Protein AF-A0A2B4SXP5-F1 (afdb_monomer)

Secondary structure (DSSP, 8-state):
-------------PPPSEEEE-B-TTT-PEEEE-SPPPPSSTTTT--SSGGGS--PPBEEEESS-GGGTTEEEEEE-STT-EEEEETTT--EEEE-SPPPPSSTTTT--GGGPPPEEEESS--

Solvent-accessible surface area (backbone atoms only — not comparable to full-atom values): 7605 Å² total; per-residue (Å²): 134,84,83,79,79,80,69,80,78,79,75,75,87,59,85,72,72,47,79,38,77,51,63,40,91,88,75,64,21,28,50,24,60,62,61,76,54,65,65,84,58,74,54,68,62,53,59,57,49,57,90,65,80,31,66,39,32,49,58,43,75,29,85,64,66,62,88,55,30,25,33,31,31,41,42,77,70,56,96,86,38,66,48,45,30,32,68,65,34,59,22,28,73,34,69,76,49,76,81,87,73,84,60,93,77,66,76,69,47,78,92,62,53,62,55,54,26,39,19,50,47,93,129

Mean predicted aligned error: 7.25 Å

pLDDT: mean 87.42, std 14.67, range [43.09, 98.69]

Nearest PDB structures (foldseek):
  3pg0-assembly1_A  TM=7.795E-01  e=5.889E-02  synthetic construct
  3o4a-assembly3_C  TM=6.447E-01  e=9.499E-02  synthetic construct
  4qkr-assembly1_A  TM=6.666E-01  e=2.193E-01  synthetic construct
  5w21-assembly1_B  TM=5.864E-01  e=9.499E-02  Homo sapiens
  4d8h-assembly1_A  TM=6.558E-01  e=4.493E-01  synthetic construct

Structure (mmCIF, N/CA/C/O backbone):
data_AF-A0A2B4SXP5-F1
#
_entry.id   AF-A0A2B4SXP5-F1
#
loop_
_atom_site.group_PDB
_atom_site.id
_atom_site.type_symbol
_at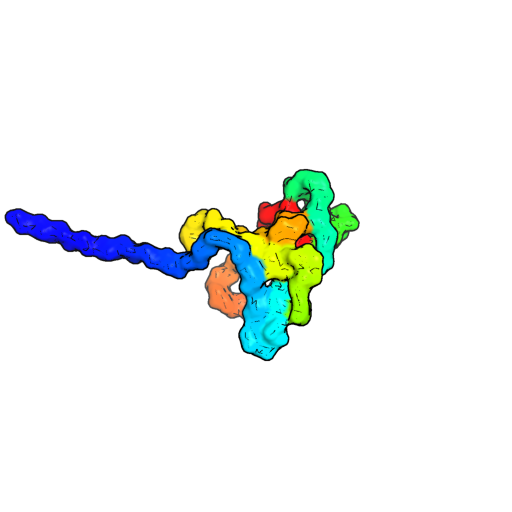om_site.label_atom_id
_atom_site.label_alt_id
_atom_site.label_comp_id
_atom_site.label_asym_id
_atom_site.label_entity_id
_atom_site.label_seq_id
_atom_site.pdbx_PDB_ins_code
_atom_site.Cartn_x
_atom_site.Cartn_y
_atom_site.Cartn_z
_atom_site.occupancy
_atom_site.B_iso_or_equiv
_atom_site.auth_seq_id
_atom_site.auth_comp_id
_atom_site.auth_asym_id
_atom_site.auth_atom_id
_atom_site.pdbx_PDB_model_num
ATOM 1 N N . MET A 1 1 ? -52.758 -0.127 -17.598 1.00 43.84 1 MET A N 1
ATOM 2 C CA . MET A 1 1 ? -51.697 0.036 -16.579 1.00 43.84 1 MET A CA 1
ATOM 3 C C . MET A 1 1 ? -50.449 -0.693 -17.057 1.00 43.84 1 MET A C 1
ATOM 5 O O . MET A 1 1 ? -50.465 -1.914 -17.137 1.00 43.84 1 MET A O 1
ATOM 9 N N . LYS A 1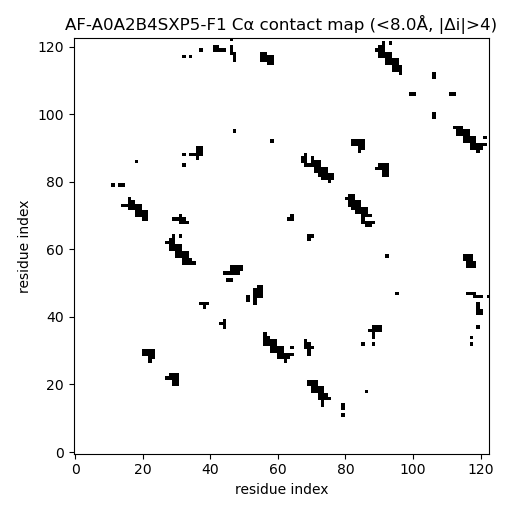 2 ? -49.412 0.039 -17.485 1.00 43.56 2 LYS A N 1
ATOM 10 C CA . LYS A 1 2 ? -48.132 -0.559 -17.893 1.00 43.56 2 LYS A CA 1
ATOM 11 C C . LYS A 1 2 ? -47.330 -0.854 -16.626 1.00 43.56 2 LYS A C 1
ATOM 13 O O . LYS A 1 2 ? -47.062 0.062 -15.858 1.00 43.56 2 LYS A O 1
ATOM 18 N N . HIS A 1 3 ? -47.010 -2.124 -16.400 1.00 43.09 3 HIS A N 1
ATOM 19 C CA . HIS A 1 3 ? -46.133 -2.539 -15.312 1.00 43.09 3 HIS A CA 1
ATOM 20 C C . HIS A 1 3 ? -44.730 -2.005 -15.607 1.00 43.09 3 HIS A C 1
ATOM 22 O O . HIS A 1 3 ? -44.140 -2.330 -16.638 1.00 43.09 3 HIS A O 1
ATOM 28 N N . ALA A 1 4 ? -44.220 -1.143 -14.729 1.00 47.53 4 ALA A N 1
ATOM 29 C CA . ALA A 1 4 ? -42.826 -0.746 -14.760 1.00 47.53 4 ALA A CA 1
ATOM 30 C C . ALA A 1 4 ? -41.988 -1.964 -14.355 1.00 47.53 4 ALA A C 1
ATOM 32 O O . ALA A 1 4 ? -42.076 -2.446 -13.228 1.00 47.53 4 ALA A O 1
ATOM 33 N N . SER A 1 5 ? -41.197 -2.479 -15.295 1.00 53.69 5 SER A N 1
ATOM 34 C CA . SER A 1 5 ? -40.131 -3.427 -14.994 1.00 53.69 5 SER A CA 1
ATOM 35 C C . SER A 1 5 ? -39.106 -2.698 -14.132 1.00 53.69 5 SER A C 1
ATOM 37 O O . SER A 1 5 ? -38.312 -1.911 -14.649 1.00 53.69 5 SER A O 1
ATOM 39 N N . ILE A 1 6 ? -39.127 -2.945 -12.824 1.00 54.59 6 ILE A N 1
ATOM 40 C CA . ILE A 1 6 ? -38.035 -2.567 -11.930 1.00 54.59 6 ILE A CA 1
ATOM 41 C C . ILE A 1 6 ? -36.833 -3.386 -12.395 1.00 54.59 6 ILE A C 1
ATOM 43 O O . ILE A 1 6 ? -36.768 -4.596 -12.186 1.00 54.59 6 ILE A O 1
ATOM 47 N N . ARG A 1 7 ? -35.916 -2.748 -13.126 1.00 49.31 7 ARG A N 1
ATOM 48 C CA . ARG A 1 7 ? -34.615 -3.350 -13.413 1.00 49.31 7 ARG A CA 1
ATOM 49 C C . ARG A 1 7 ? -33.914 -3.507 -12.061 1.00 49.31 7 ARG A C 1
ATOM 51 O O . ARG A 1 7 ? -33.880 -2.520 -11.324 1.00 49.31 7 ARG A O 1
ATOM 58 N N . PRO A 1 8 ? -33.392 -4.692 -11.706 1.00 46.19 8 PRO A N 1
ATOM 59 C CA . PRO A 1 8 ? -32.581 -4.810 -10.509 1.00 46.19 8 PRO A CA 1
ATOM 60 C C . PRO A 1 8 ? -31.418 -3.831 -10.657 1.00 46.19 8 PRO A C 1
ATOM 62 O O . PRO A 1 8 ? -30.683 -3.863 -11.647 1.00 46.19 8 PRO A O 1
ATOM 65 N N . VAL A 1 9 ? -31.310 -2.902 -9.710 1.00 52.34 9 VAL A N 1
ATOM 66 C CA . VAL A 1 9 ? -30.109 -2.090 -9.564 1.00 52.34 9 VAL A CA 1
ATOM 67 C C . VAL A 1 9 ? -29.020 -3.103 -9.255 1.00 52.34 9 VAL A C 1
ATOM 69 O O . VAL A 1 9 ? -29.102 -3.807 -8.250 1.00 52.34 9 VAL A O 1
ATOM 72 N N . ASN A 1 10 ? -28.076 -3.267 -10.174 1.00 48.34 10 ASN A N 1
ATOM 73 C CA . ASN A 1 10 ? -26.931 -4.131 -9.967 1.00 48.34 10 ASN A CA 1
ATOM 74 C C . ASN A 1 10 ? -26.145 -3.522 -8.796 1.00 48.34 10 ASN A C 1
ATOM 76 O O . ASN A 1 10 ? -25.403 -2.561 -8.990 1.00 48.34 10 ASN A O 1
ATOM 80 N N . MET A 1 11 ? -26.395 -3.986 -7.568 1.00 52.22 11 MET A N 1
ATOM 81 C CA . MET A 1 11 ? -25.541 -3.680 -6.427 1.00 52.22 11 MET A CA 1
ATOM 82 C C . MET A 1 11 ? -24.222 -4.387 -6.708 1.00 52.22 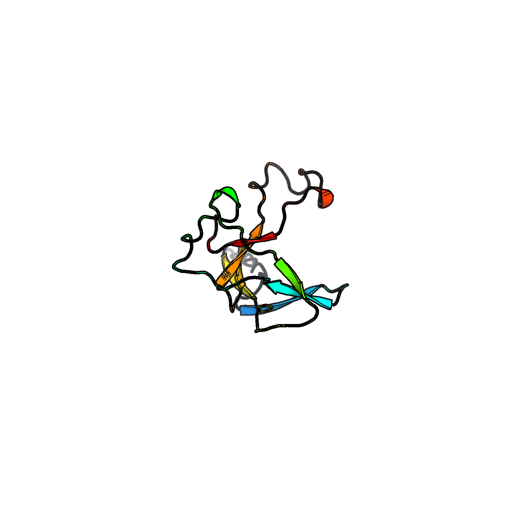11 MET A C 1
ATOM 84 O O . MET A 1 11 ? -24.070 -5.570 -6.419 1.00 52.22 11 MET A O 1
ATOM 88 N N . ALA A 1 12 ? -23.308 -3.676 -7.359 1.00 54.91 12 ALA A N 1
ATOM 89 C CA . ALA A 1 12 ? -21.924 -4.085 -7.486 1.00 54.91 12 ALA A CA 1
ATOM 90 C C . ALA A 1 12 ? -21.405 -4.497 -6.099 1.00 54.91 12 ALA A C 1
ATOM 92 O O . ALA A 1 12 ? -21.386 -3.694 -5.163 1.00 54.91 12 ALA A O 1
ATOM 93 N N . CYS A 1 13 ? -21.060 -5.775 -5.949 1.00 67.94 13 CYS A N 1
ATOM 94 C CA . CYS A 1 13 ? -20.525 -6.348 -4.721 1.00 67.94 13 CYS A CA 1
ATOM 95 C C . CYS A 1 13 ? -19.050 -5.941 -4.608 1.00 67.94 13 CYS A C 1
ATOM 97 O O . CYS A 1 13 ? -18.154 -6.680 -5.003 1.00 67.94 13 CYS A O 1
ATOM 99 N N . GLY A 1 14 ? -18.812 -4.714 -4.151 1.00 82.25 14 GLY A N 1
ATOM 100 C CA . GLY A 1 14 ? -17.477 -4.224 -3.825 1.00 82.25 14 GLY A CA 1
ATOM 101 C C . GLY A 1 14 ? -16.962 -4.772 -2.489 1.00 82.25 14 GLY A C 1
ATOM 102 O O . GLY A 1 14 ? -17.707 -5.368 -1.710 1.00 82.25 14 GLY A O 1
ATOM 103 N N . ILE A 1 15 ? -15.687 -4.524 -2.192 1.00 89.50 15 ILE A N 1
ATOM 104 C CA . ILE A 1 15 ? -15.127 -4.743 -0.853 1.00 89.50 15 ILE A CA 1
ATOM 105 C C . ILE A 1 15 ? -15.762 -3.718 0.096 1.00 89.50 15 ILE A C 1
ATOM 107 O O . ILE A 1 15 ? -15.815 -2.526 -0.221 1.00 89.50 15 ILE A O 1
ATOM 111 N N . ALA A 1 16 ? -16.270 -4.187 1.237 1.00 91.19 16 ALA A N 1
ATOM 112 C CA . ALA A 1 16 ? -16.786 -3.308 2.278 1.00 91.19 16 ALA A CA 1
ATOM 113 C C . ALA A 1 16 ? -15.659 -2.437 2.852 1.00 9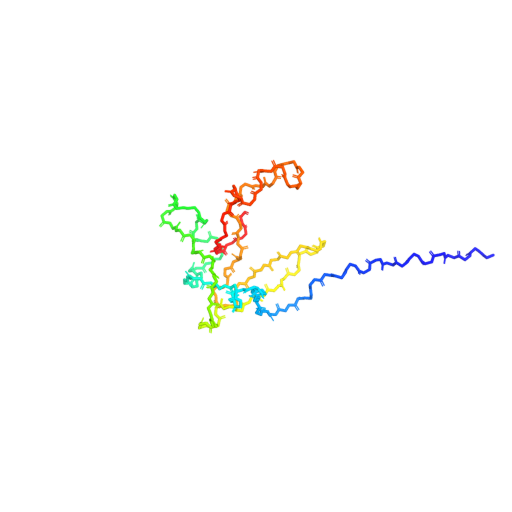1.19 16 ALA A C 1
ATOM 115 O O . ALA A 1 16 ? -14.505 -2.854 2.930 1.00 91.19 16 ALA A O 1
ATOM 116 N N . GLU A 1 17 ? -15.989 -1.218 3.268 1.00 93.69 17 GLU A N 1
ATOM 117 C CA . GLU A 1 17 ? -15.021 -0.402 3.994 1.00 93.69 17 GLU A CA 1
ATOM 118 C C . GLU A 1 17 ? -14.717 -1.031 5.354 1.00 93.69 17 GLU A C 1
ATOM 120 O O . GLU A 1 17 ? -15.607 -1.537 6.041 1.00 93.69 17 GLU A O 1
ATOM 125 N N . GLY A 1 18 ? -13.449 -1.000 5.749 1.00 96.00 18 GLY A N 1
ATOM 126 C CA . GLY A 1 18 ? -13.009 -1.631 6.985 1.00 96.00 18 GLY A CA 1
ATOM 127 C C . GLY A 1 18 ? -11.502 -1.810 7.056 1.00 96.00 18 GLY A C 1
ATOM 128 O O . GLY A 1 18 ? -10.769 -1.412 6.150 1.00 96.00 18 GLY A O 1
ATOM 129 N N . THR A 1 19 ? -11.056 -2.420 8.151 1.00 98.31 19 THR A N 1
ATOM 130 C CA . THR A 1 19 ? -9.655 -2.785 8.377 1.00 98.31 19 THR A CA 1
ATOM 131 C C . THR A 1 19 ? -9.469 -4.277 8.141 1.00 98.31 19 THR A C 1
ATOM 133 O O . THR A 1 19 ? -10.200 -5.088 8.706 1.00 98.31 19 THR A O 1
ATOM 136 N N . TYR A 1 20 ? -8.461 -4.631 7.351 1.00 98.25 20 TYR A N 1
ATOM 137 C CA . TYR A 1 20 ? -8.204 -5.990 6.896 1.00 98.25 20 TYR A CA 1
ATOM 138 C C . TYR A 1 20 ? -6.749 -6.392 7.133 1.00 98.25 20 TYR A C 1
ATOM 140 O O . TYR A 1 20 ? -5.834 -5.578 7.000 1.00 98.25 20 TYR A O 1
ATOM 148 N N . LEU A 1 21 ? -6.548 -7.676 7.433 1.00 98.12 21 LEU A N 1
ATOM 149 C CA . LEU A 1 21 ? -5.307 -8.380 7.120 1.00 98.12 21 LEU A CA 1
ATOM 150 C C . LEU A 1 21 ? -5.466 -8.977 5.723 1.00 98.12 21 LEU A C 1
ATOM 152 O O . LEU A 1 21 ? -6.483 -9.608 5.434 1.00 98.12 21 LEU A O 1
ATOM 156 N N . ILE A 1 22 ? -4.475 -8.767 4.862 1.00 98.25 22 ILE A N 1
ATOM 157 C CA . ILE A 1 22 ? -4.456 -9.325 3.508 1.00 98.25 22 ILE A CA 1
ATOM 158 C C . ILE A 1 22 ? -3.352 -10.372 3.480 1.00 98.25 22 ILE A C 1
ATOM 160 O O . ILE A 1 22 ? -2.174 -10.025 3.525 1.00 98.25 22 ILE A O 1
ATOM 164 N N . GLU A 1 23 ? -3.735 -11.643 3.443 1.00 98.44 23 GLU A N 1
ATOM 165 C CA . GLU A 1 23 ? -2.813 -12.775 3.422 1.00 98.44 23 GLU A CA 1
ATOM 166 C C . GLU A 1 23 ? -2.733 -13.369 2.016 1.00 98.44 23 GLU A C 1
ATOM 168 O O . GLU A 1 23 ? -3.739 -13.551 1.325 1.00 98.44 23 GLU A O 1
ATOM 173 N N . ASN A 1 24 ? -1.518 -13.675 1.578 1.00 98.25 24 ASN A N 1
ATOM 174 C CA . ASN A 1 24 ? -1.307 -14.426 0.357 1.00 98.25 24 ASN A CA 1
ATOM 175 C C . ASN A 1 24 ? -1.647 -15.911 0.579 1.00 98.25 24 ASN A C 1
ATOM 177 O O . ASN A 1 24 ? -1.030 -16.563 1.411 1.00 98.25 24 ASN A O 1
ATOM 181 N N . VAL A 1 25 ? -2.566 -16.458 -0.219 1.00 97.75 25 VAL A N 1
ATOM 182 C CA . VAL A 1 25 ? -3.091 -17.828 -0.043 1.00 97.75 25 VAL A CA 1
ATOM 183 C C . VAL A 1 25 ? -2.077 -18.958 -0.271 1.00 97.75 25 VAL A C 1
ATOM 185 O O . VAL A 1 25 ? -2.305 -20.067 0.200 1.00 97.75 25 VAL A O 1
ATOM 188 N N . GLU A 1 26 ? -0.974 -18.694 -0.978 1.00 98.06 26 GLU A N 1
ATOM 189 C CA . GLU A 1 26 ? 0.065 -19.694 -1.280 1.00 98.06 26 GLU A CA 1
ATOM 190 C C . GLU A 1 26 ? 1.218 -19.657 -0.270 1.00 98.06 26 GLU A C 1
ATOM 192 O O . GLU A 1 26 ? 1.788 -20.682 0.094 1.00 98.06 26 GLU A O 1
ATOM 197 N N . THR A 1 27 ? 1.604 -18.455 0.162 1.00 98.31 27 THR A N 1
ATOM 198 C CA . THR A 1 27 ? 2.780 -18.237 1.022 1.00 98.31 27 THR A CA 1
ATOM 199 C C . THR A 1 27 ? 2.427 -17.961 2.475 1.00 98.31 27 THR A C 1
ATOM 201 O O . THR A 1 27 ? 3.332 -17.950 3.308 1.00 98.31 27 THR A O 1
ATOM 204 N N . TYR A 1 28 ? 1.148 -17.718 2.772 1.00 98.25 28 TYR A N 1
ATOM 205 C CA . TYR A 1 28 ? 0.626 -17.373 4.099 1.00 98.25 28 TYR A CA 1
ATOM 206 C C . TYR A 1 28 ? 1.314 -16.153 4.722 1.00 98.25 28 TYR A C 1
ATOM 208 O O . TYR A 1 28 ? 1.455 -16.029 5.935 1.00 98.25 28 TYR A O 1
ATOM 216 N N . ARG A 1 29 ? 1.806 -15.250 3.868 1.00 98.69 29 ARG A N 1
ATOM 217 C CA . ARG A 1 29 ?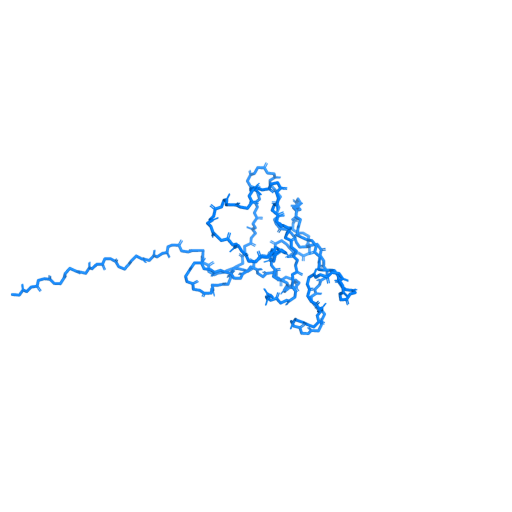 2.428 -13.994 4.282 1.00 98.69 29 ARG A CA 1
ATOM 218 C C . ARG A 1 29 ? 1.423 -12.863 4.183 1.00 98.69 29 ARG A C 1
ATOM 220 O O . ARG A 1 29 ? 0.700 -12.755 3.190 1.00 98.69 29 ARG A O 1
ATOM 227 N N . TYR A 1 30 ? 1.432 -11.985 5.174 1.00 98.62 30 TYR A N 1
ATOM 228 C CA . TYR A 1 30 ? 0.668 -10.751 5.145 1.00 98.62 30 TYR A CA 1
ATOM 229 C C . TYR A 1 30 ? 1.312 -9.723 4.219 1.00 98.62 30 TYR A C 1
ATOM 231 O O . TYR A 1 30 ? 2.533 -9.549 4.232 1.00 98.62 30 TYR A O 1
ATOM 239 N N . LEU A 1 31 ? 0.482 -8.991 3.474 1.00 98.38 31 LEU A N 1
ATOM 240 C CA . LEU A 1 31 ? 0.872 -7.717 2.880 1.00 98.38 31 LEU A CA 1
ATOM 241 C C . LEU A 1 31 ? 1.285 -6.773 4.014 1.00 98.38 31 LEU A C 1
ATOM 243 O O . LEU A 1 31 ? 0.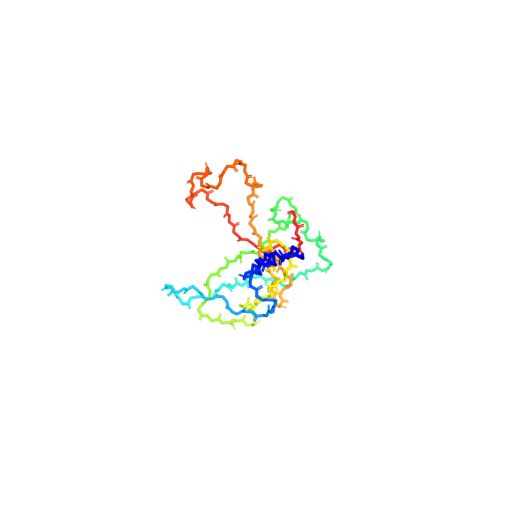482 -6.477 4.900 1.00 98.38 31 LEU A O 1
ATOM 247 N N . PHE A 1 32 ? 2.534 -6.327 4.008 1.00 98.31 32 PHE A N 1
ATOM 248 C CA . PHE A 1 32 ? 3.154 -5.683 5.156 1.00 98.31 32 PHE A CA 1
ATOM 249 C C . PHE A 1 32 ? 3.894 -4.417 4.762 1.00 98.31 32 PHE A C 1
ATOM 251 O O . PHE A 1 32 ? 4.505 -4.358 3.692 1.00 98.31 32 PHE A O 1
ATOM 258 N N . GLN A 1 33 ? 3.844 -3.440 5.668 1.00 93.88 33 GLN A N 1
ATOM 259 C CA . GLN A 1 33 ? 4.447 -2.137 5.471 1.00 93.88 33 GLN A CA 1
ATOM 260 C C . GLN A 1 33 ? 5.851 -2.038 6.093 1.00 93.88 33 GLN A C 1
ATOM 262 O O . GLN A 1 33 ? 5.983 -2.139 7.317 1.00 93.88 33 GLN A O 1
ATOM 267 N N . ASP A 1 34 ? 6.894 -1.832 5.278 1.00 88.94 34 ASP A N 1
ATOM 268 C CA . ASP A 1 34 ? 8.308 -1.852 5.713 1.00 88.94 34 ASP A CA 1
ATOM 269 C C . ASP A 1 34 ? 8.936 -0.450 5.811 1.00 88.94 34 ASP A C 1
ATOM 271 O O . ASP A 1 34 ? 9.972 -0.145 5.218 1.00 88.94 34 ASP A O 1
ATOM 275 N N . GLY A 1 35 ? 8.308 0.447 6.580 1.00 89.75 35 GLY A N 1
ATOM 276 C CA . GLY A 1 35 ? 8.835 1.803 6.744 1.00 89.75 35 GLY A CA 1
ATOM 277 C C . GLY A 1 35 ? 8.289 2.590 7.933 1.00 89.75 35 GLY A C 1
ATOM 278 O O . GLY A 1 35 ? 7.419 2.123 8.663 1.00 89.75 35 GLY A O 1
ATOM 279 N N . PRO A 1 36 ? 8.799 3.804 8.187 1.00 92.81 36 PRO A N 1
ATOM 280 C CA . PRO A 1 36 ? 8.271 4.666 9.237 1.00 92.81 36 PRO A CA 1
ATOM 281 C C . PRO A 1 36 ? 6.895 5.234 8.864 1.00 92.81 36 PRO A C 1
ATOM 283 O O . PRO A 1 36 ? 6.493 5.234 7.701 1.00 92.81 36 PRO A O 1
ATOM 286 N N . GLY A 1 37 ? 6.197 5.794 9.854 1.00 93.69 37 GLY A N 1
ATOM 287 C CA . GLY A 1 37 ? 5.043 6.661 9.602 1.00 93.69 37 GLY A CA 1
ATOM 288 C C . GLY A 1 37 ? 5.389 7.854 8.709 1.00 93.69 37 GLY A C 1
ATOM 289 O O . GLY A 1 37 ? 6.563 8.209 8.569 1.00 93.69 37 GLY A O 1
ATOM 290 N N . ILE A 1 38 ? 4.367 8.459 8.101 1.00 93.69 38 ILE A N 1
ATOM 291 C CA . ILE A 1 38 ? 4.515 9.746 7.405 1.00 93.69 38 ILE A CA 1
ATOM 292 C C . ILE A 1 38 ? 5.058 10.788 8.389 1.00 93.69 38 ILE A C 1
ATOM 294 O O . ILE A 1 38 ? 4.600 10.875 9.533 1.00 93.69 38 ILE A O 1
ATOM 298 N N . LYS A 1 39 ? 6.031 11.582 7.944 1.00 90.31 39 LYS A N 1
ATOM 299 C CA . LYS A 1 39 ? 6.505 12.774 8.652 1.00 90.31 39 LYS A CA 1
ATOM 300 C C . LYS A 1 39 ? 5.821 14.016 8.083 1.00 90.31 39 LYS A C 1
ATOM 302 O O . LYS A 1 39 ? 5.832 14.221 6.879 1.00 90.31 39 LYS A O 1
ATOM 307 N N . GLY A 1 40 ? 5.292 14.875 8.953 1.00 90.69 40 GLY A N 1
ATOM 308 C CA . GLY A 1 40 ? 4.572 16.076 8.515 1.00 90.69 40 GLY A CA 1
ATOM 309 C C . GLY A 1 40 ? 3.175 15.754 7.982 1.00 90.69 40 GLY A C 1
ATOM 310 O O . GLY A 1 40 ? 2.518 14.834 8.476 1.00 90.69 40 GLY A O 1
ATOM 311 N N . ASN A 1 41 ? 2.706 16.538 7.012 1.00 92.69 41 ASN A N 1
ATOM 312 C CA . ASN A 1 41 ? 1.433 16.306 6.339 1.00 92.69 41 ASN A CA 1
ATOM 313 C C . ASN A 1 41 ? 1.606 15.358 5.147 1.00 92.69 41 ASN A C 1
ATOM 315 O O . ASN A 1 41 ? 2.707 15.099 4.669 1.00 92.69 41 ASN A O 1
ATOM 319 N N . ARG A 1 42 ? 0.483 14.851 4.631 1.00 92.50 42 ARG A N 1
ATOM 320 C CA . ARG A 1 42 ? 0.478 14.072 3.388 1.00 92.50 42 ARG A CA 1
ATOM 321 C C . ARG A 1 42 ? 1.020 14.911 2.231 1.00 92.50 42 ARG A C 1
ATOM 323 O O . ARG A 1 42 ? 0.494 15.992 1.981 1.00 92.50 42 ARG A O 1
ATOM 330 N N . GLY A 1 43 ? 1.980 14.371 1.491 1.00 90.38 43 GLY A N 1
ATOM 331 C CA . GLY A 1 43 ? 2.583 15.011 0.326 1.00 90.38 43 GLY A CA 1
ATOM 332 C C . GLY A 1 43 ? 3.872 15.771 0.641 1.00 90.38 43 GLY A C 1
ATOM 333 O O . GLY A 1 43 ? 4.576 16.151 -0.297 1.00 90.38 43 GLY A O 1
ATOM 334 N N . ASP A 1 44 ? 4.196 15.969 1.923 1.00 90.62 44 ASP A N 1
ATOM 335 C CA . ASP A 1 44 ? 5.382 16.711 2.358 1.00 90.62 44 ASP A CA 1
ATOM 336 C C . ASP A 1 44 ? 6.683 15.912 2.145 1.00 90.62 44 ASP A C 1
ATOM 338 O O . ASP A 1 44 ? 7.759 16.509 2.102 1.00 90.62 44 ASP A O 1
ATOM 342 N N . GLU A 1 45 ? 6.621 14.582 1.980 1.00 89.62 45 GLU A N 1
ATOM 343 C CA . GLU A 1 45 ? 7.815 13.737 1.795 1.00 89.62 45 GLU A CA 1
ATOM 344 C C . GLU A 1 45 ? 8.323 13.704 0.342 1.00 89.62 45 GLU A C 1
ATOM 346 O O . GLU A 1 45 ? 9.330 13.065 0.044 1.00 89.62 45 GLU A O 1
ATOM 351 N N . GLY A 1 46 ? 7.692 14.457 -0.566 1.00 80.94 46 GLY A N 1
ATOM 352 C CA . GLY A 1 46 ? 8.256 14.731 -1.889 1.00 80.94 46 GLY A CA 1
ATOM 353 C C . GLY A 1 46 ? 8.136 13.583 -2.894 1.00 80.94 46 GLY A C 1
ATOM 354 O O . GLY A 1 46 ? 8.950 13.499 -3.815 1.00 80.94 46 GLY A O 1
ATOM 355 N N . GLY A 1 47 ? 7.126 12.721 -2.759 1.00 83.19 47 GLY A N 1
ATOM 356 C CA . GLY A 1 47 ? 6.837 11.666 -3.728 1.00 83.19 47 GLY A CA 1
ATOM 357 C C . GLY A 1 47 ? 7.362 10.292 -3.331 1.00 83.19 47 GLY A C 1
ATOM 358 O O . GLY A 1 47 ? 7.800 10.050 -2.210 1.00 83.19 47 GLY A O 1
ATOM 359 N N . TRP A 1 48 ? 7.327 9.372 -4.296 1.00 83.88 48 TRP A N 1
ATOM 360 C CA . TRP A 1 48 ? 7.876 8.022 -4.141 1.00 83.88 48 TRP A CA 1
ATOM 361 C C . TRP A 1 48 ? 9.243 7.832 -4.806 1.00 83.88 48 TRP A C 1
ATOM 363 O O . TRP A 1 48 ? 9.869 6.786 -4.643 1.00 83.88 48 TRP A O 1
ATOM 373 N N . LEU A 1 49 ? 9.687 8.811 -5.596 1.00 75.81 49 LEU A N 1
ATOM 374 C CA . LEU A 1 49 ? 10.908 8.733 -6.389 1.00 75.81 49 LEU A CA 1
ATOM 375 C C . LEU A 1 49 ? 12.089 9.349 -5.637 1.00 75.81 49 LEU A C 1
ATOM 377 O O . LEU A 1 49 ? 12.007 10.472 -5.152 1.00 75.81 49 LEU A O 1
ATOM 381 N N . SER A 1 50 ? 13.227 8.655 -5.668 1.00 63.03 50 SER A N 1
ATOM 382 C CA . SER A 1 50 ? 14.460 9.016 -4.954 1.00 63.03 50 SER A CA 1
ATOM 383 C C . SER A 1 50 ? 15.087 10.362 -5.341 1.00 63.03 50 SER A C 1
ATOM 385 O O . SER A 1 50 ? 15.959 10.853 -4.622 1.00 63.03 50 SER A O 1
ATOM 387 N N . PHE A 1 51 ? 14.664 10.997 -6.443 1.00 59.44 51 PHE A N 1
ATOM 388 C CA . PHE A 1 51 ? 15.226 12.286 -6.872 1.00 59.44 51 PHE A CA 1
ATOM 389 C C . PHE A 1 51 ? 14.913 13.436 -5.899 1.00 59.44 51 PHE A C 1
ATOM 391 O O . PHE A 1 51 ? 15.588 14.463 -5.947 1.00 59.44 51 PHE A O 1
ATOM 398 N N . SER A 1 52 ? 13.928 13.270 -5.009 1.00 61.69 52 SER A N 1
ATOM 399 C CA . SER A 1 52 ? 13.611 14.216 -3.932 1.00 61.69 52 SER A CA 1
ATOM 400 C C . SER A 1 52 ? 14.534 14.082 -2.709 1.00 61.69 52 SER A C 1
ATOM 402 O O . SER A 1 52 ? 14.397 14.840 -1.750 1.00 61.69 52 SER A O 1
ATOM 404 N N . GLY A 1 53 ? 15.480 13.133 -2.720 1.00 69.00 53 GLY A N 1
ATOM 405 C CA . GLY A 1 53 ? 16.291 12.775 -1.550 1.00 69.00 53 GLY A CA 1
ATOM 406 C C . GLY A 1 53 ? 15.554 11.884 -0.543 1.00 69.00 53 GLY A C 1
ATOM 407 O O . GLY A 1 53 ? 16.116 11.547 0.499 1.00 69.00 53 GLY A O 1
ATOM 408 N N . TYR A 1 54 ? 14.321 11.486 -0.862 1.00 77.06 54 TYR A N 1
ATOM 409 C CA . TYR A 1 54 ? 13.492 10.560 -0.105 1.00 77.06 54 TYR A CA 1
ATOM 410 C C . TYR A 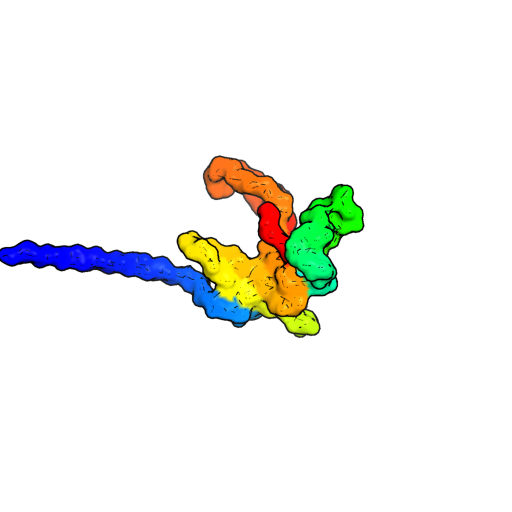1 54 ? 13.081 9.385 -0.999 1.00 77.06 54 TYR A C 1
ATOM 412 O O . TYR A 1 54 ? 12.702 9.574 -2.151 1.00 77.06 54 TYR A O 1
ATOM 420 N N . GLU A 1 55 ? 13.159 8.166 -0.474 1.00 85.88 55 GLU A N 1
ATOM 421 C CA . GLU A 1 55 ? 12.688 6.960 -1.154 1.00 85.88 55 GLU A CA 1
ATOM 422 C C . GLU A 1 55 ? 11.529 6.379 -0.348 1.00 85.88 55 GLU A C 1
ATOM 424 O O . GLU A 1 55 ? 11.678 6.097 0.846 1.00 85.88 55 GLU A O 1
ATOM 429 N N . ALA A 1 56 ? 10.366 6.236 -0.991 1.00 90.38 56 ALA A N 1
ATOM 430 C CA . ALA A 1 56 ? 9.213 5.637 -0.336 1.00 90.38 56 ALA A CA 1
ATOM 431 C C . ALA A 1 56 ? 9.531 4.180 0.044 1.00 90.38 56 ALA A C 1
ATOM 433 O O . ALA A 1 56 ? 10.125 3.459 -0.764 1.00 90.38 56 ALA A O 1
ATOM 434 N N . PRO A 1 57 ? 9.131 3.717 1.240 1.00 92.38 57 PRO A N 1
ATOM 435 C CA . PRO A 1 57 ? 9.457 2.370 1.670 1.00 92.38 57 PRO A CA 1
ATOM 436 C C . PRO A 1 57 ? 8.718 1.313 0.842 1.00 92.38 57 PRO A C 1
ATOM 438 O O . PRO A 1 57 ? 7.681 1.571 0.222 1.00 92.38 57 PRO A O 1
ATOM 441 N N . ASN A 1 58 ? 9.290 0.1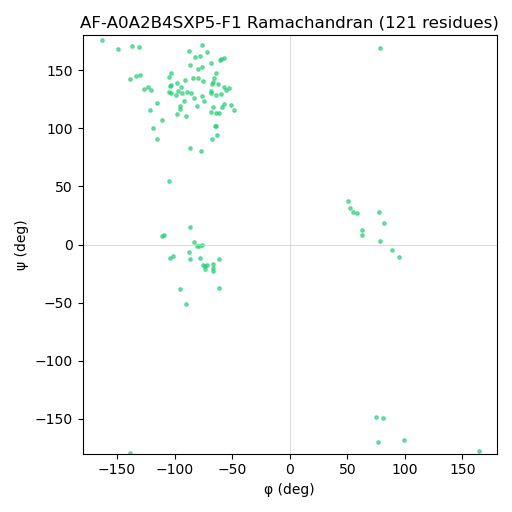12 0.814 1.00 93.75 58 ASN A N 1
ATOM 442 C CA . ASN A 1 58 ? 8.768 -1.006 0.037 1.00 93.75 58 ASN A CA 1
ATOM 443 C C . ASN A 1 58 ? 7.599 -1.685 0.745 1.00 93.75 58 ASN A C 1
ATOM 445 O O . ASN A 1 58 ? 7.590 -1.810 1.965 1.00 93.75 58 ASN A O 1
ATOM 449 N N . VAL A 1 59 ? 6.704 -2.264 -0.054 1.00 96.38 59 VAL A N 1
ATOM 450 C CA . VAL A 1 59 ? 5.680 -3.190 0.437 1.00 96.38 59 VAL A CA 1
ATOM 451 C C . VAL A 1 59 ? 6.197 -4.613 0.305 1.00 96.38 59 VAL A C 1
ATOM 453 O O . VAL A 1 59 ? 6.661 -5.020 -0.764 1.00 96.38 59 VAL A O 1
ATOM 456 N N . VAL A 1 60 ? 6.104 -5.389 1.379 1.00 97.31 60 VAL A N 1
ATOM 457 C CA . VAL A 1 60 ? 6.699 -6.730 1.459 1.00 97.31 60 VAL A CA 1
ATOM 458 C C . VAL A 1 60 ? 5.702 -7.768 1.973 1.00 97.31 60 VAL A C 1
ATOM 460 O O . VAL A 1 60 ? 4.604 -7.440 2.415 1.00 97.31 60 VAL A O 1
ATOM 463 N N . GLY A 1 61 ? 6.077 -9.047 1.891 1.00 98.00 61 GLY A N 1
ATOM 464 C CA . GLY A 1 61 ? 5.344 -10.146 2.518 1.00 98.00 61 GLY A CA 1
ATOM 465 C C . GLY A 1 61 ? 5.979 -10.540 3.852 1.00 98.00 61 GLY A C 1
ATOM 466 O O . GLY A 1 61 ? 7.078 -11.104 3.847 1.00 98.00 61 GLY A O 1
ATOM 467 N N . ALA A 1 62 ? 5.292 -10.304 4.969 1.00 98.00 62 ALA A N 1
ATOM 468 C CA . ALA A 1 62 ? 5.751 -10.689 6.307 1.00 98.00 62 ALA A CA 1
ATOM 469 C C . ALA A 1 62 ? 5.027 -11.942 6.816 1.00 98.00 62 ALA A C 1
ATOM 471 O O . ALA A 1 62 ? 3.862 -12.166 6.512 1.00 98.00 62 ALA A O 1
ATOM 472 N N . ASP A 1 63 ? 5.711 -12.762 7.603 1.00 97.94 63 ASP A N 1
ATOM 473 C CA . ASP A 1 63 ? 5.174 -13.970 8.244 1.00 97.94 63 ASP A CA 1
ATOM 474 C C . ASP A 1 63 ? 4.323 -13.676 9.493 1.00 97.94 63 ASP A C 1
ATOM 476 O O . ASP A 1 63 ? 3.618 -14.554 9.985 1.00 97.94 63 ASP A O 1
ATOM 480 N N . ALA A 1 64 ? 4.348 -12.442 9.999 1.00 98.31 64 ALA A N 1
ATOM 481 C CA . ALA A 1 64 ? 3.506 -12.003 11.104 1.00 98.31 64 ALA A CA 1
ATOM 482 C C . ALA A 1 64 ? 3.148 -10.513 11.005 1.00 98.31 64 ALA A C 1
ATOM 484 O O . ALA A 1 64 ? 3.718 -9.745 10.228 1.00 98.31 64 ALA A O 1
ATOM 485 N N . ASN A 1 65 ? 2.188 -10.092 11.829 1.00 98.12 65 ASN A N 1
ATOM 486 C CA . ASN A 1 65 ? 1.806 -8.691 11.956 1.00 98.12 65 ASN A CA 1
ATOM 487 C C . ASN A 1 65 ? 2.690 -7.965 12.983 1.00 98.12 65 ASN A C 1
ATOM 489 O O . ASN A 1 65 ? 2.325 -7.814 14.151 1.00 98.12 65 ASN A O 1
ATOM 493 N N . TYR A 1 66 ? 3.863 -7.512 12.551 1.00 97.38 66 TYR A N 1
ATOM 494 C CA . TYR A 1 66 ? 4.768 -6.742 13.402 1.00 97.38 66 TYR A CA 1
ATOM 495 C C . TYR A 1 66 ? 4.286 -5.303 13.575 1.00 97.38 66 TYR A C 1
ATOM 497 O O . TYR A 1 66 ? 4.042 -4.592 12.600 1.00 97.38 66 TYR A O 1
ATOM 505 N N . TYR A 1 67 ? 4.179 -4.858 14.830 1.00 96.75 67 TYR A N 1
ATOM 506 C CA . TYR A 1 67 ? 3.795 -3.485 15.174 1.00 96.75 67 TYR A CA 1
ATOM 507 C C . TYR A 1 67 ? 2.496 -3.022 14.499 1.00 96.75 67 TYR A C 1
ATOM 509 O O . TYR A 1 67 ? 2.384 -1.847 14.177 1.00 96.75 67 TYR A O 1
ATOM 517 N N . ASN A 1 68 ? 1.545 -3.935 14.253 1.00 97.38 68 ASN A N 1
ATOM 518 C CA . ASN A 1 68 ? 0.261 -3.666 13.590 1.00 97.38 68 ASN A CA 1
ATOM 519 C C . ASN A 1 68 ? 0.351 -3.180 12.126 1.00 97.38 68 ASN A C 1
A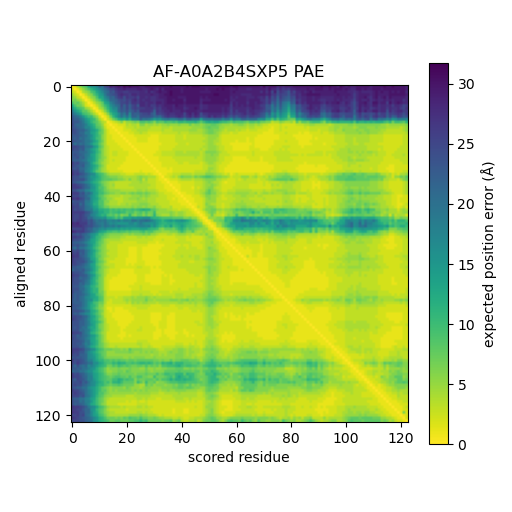TOM 521 O O . ASN A 1 68 ? -0.652 -2.764 11.545 1.00 97.38 68 ASN A O 1
ATOM 525 N N . ARG A 1 69 ? 1.523 -3.280 11.488 1.00 97.50 69 ARG A N 1
ATOM 526 C CA . ARG A 1 69 ? 1.769 -2.772 10.128 1.00 97.50 69 ARG A CA 1
ATOM 527 C C . ARG A 1 69 ? 1.249 -3.664 9.002 1.00 97.50 69 ARG A C 1
ATOM 529 O O . ARG A 1 69 ? 1.363 -3.282 7.841 1.00 97.50 69 ARG A O 1
ATOM 536 N N . ALA A 1 70 ? 0.647 -4.809 9.312 1.00 98.25 70 ALA A N 1
ATOM 537 C CA . ALA A 1 70 ? -0.093 -5.609 8.335 1.00 98.25 70 ALA A CA 1
ATOM 538 C C . ALA A 1 70 ? -1.572 -5.198 8.207 1.00 98.25 70 ALA A C 1
ATOM 540 O O . ALA A 1 70 ? -2.281 -5.737 7.360 1.00 98.25 70 ALA A O 1
ATOM 541 N N . TYR A 1 71 ? -2.069 -4.281 9.046 1.00 98.62 71 TYR A N 1
ATOM 542 C CA . TYR A 1 71 ? -3.453 -3.823 8.956 1.00 98.62 71 TYR A CA 1
ATOM 543 C C . TYR A 1 71 ? -3.617 -2.730 7.897 1.00 98.62 71 TYR A C 1
ATOM 545 O O . TYR A 1 71 ? -2.983 -1.674 7.963 1.00 98.62 71 TYR A O 1
ATOM 553 N N . TRP A 1 72 ? -4.545 -2.959 6.969 1.00 98.62 72 TRP A N 1
ATOM 554 C CA . TRP A 1 72 ? -4.869 -2.044 5.878 1.00 98.62 72 TRP A CA 1
ATOM 555 C C . TRP A 1 72 ? -6.331 -1.626 5.939 1.00 98.62 72 TRP A C 1
ATOM 557 O O . TRP A 1 72 ? -7.220 -2.465 6.071 1.00 98.62 72 TRP A O 1
ATOM 567 N N . LYS A 1 73 ? -6.595 -0.329 5.811 1.00 98.38 73 LYS A N 1
ATOM 568 C CA . LYS A 1 73 ? -7.938 0.197 5.604 1.00 98.38 73 LYS A CA 1
ATOM 569 C C . LYS A 1 73 ? -8.272 0.191 4.125 1.00 98.38 73 LYS A C 1
ATOM 571 O O . LYS A 1 73 ? -7.511 0.730 3.323 1.00 98.38 73 LYS A O 1
ATOM 576 N N . ILE A 1 74 ? -9.438 -0.345 3.796 1.00 97.75 74 ILE A N 1
ATOM 577 C CA . ILE A 1 74 ? -10.058 -0.211 2.480 1.00 97.75 74 ILE A CA 1
ATOM 578 C C . ILE A 1 74 ? -11.033 0.963 2.543 1.00 97.75 74 ILE A C 1
ATOM 580 O O . ILE A 1 74 ? -11.959 0.954 3.355 1.00 97.75 74 ILE A O 1
ATOM 584 N N . ILE A 1 75 ? -10.798 1.978 1.712 1.00 96.00 75 ILE A N 1
ATOM 585 C CA . ILE A 1 75 ? -11.571 3.226 1.681 1.00 96.00 75 ILE A CA 1
ATOM 586 C C . ILE A 1 75 ? -12.155 3.385 0.278 1.00 96.00 75 ILE A C 1
ATOM 588 O O . ILE A 1 75 ? -11.401 3.529 -0.687 1.00 96.00 75 ILE A O 1
ATOM 592 N N . SER A 1 76 ? -13.482 3.355 0.142 1.00 94.62 76 SER A N 1
ATOM 593 C CA . SER A 1 76 ? -14.142 3.432 -1.162 1.00 94.62 76 SER A CA 1
ATOM 594 C C . SER A 1 76 ? -13.948 4.804 -1.795 1.00 94.62 76 SER A C 1
ATOM 596 O O . SER A 1 76 ? -14.048 5.837 -1.139 1.00 94.62 76 SER A O 1
ATOM 598 N N . GLN A 1 77 ? -13.683 4.814 -3.097 1.00 93.94 77 GLN A N 1
ATOM 599 C CA . GLN A 1 77 ? -13.675 6.006 -3.947 1.00 93.94 77 GLN A CA 1
ATOM 600 C C . GLN A 1 77 ? -14.873 6.013 -4.916 1.00 93.94 77 GLN A C 1
ATOM 602 O O . GLN A 1 77 ? -14.950 6.858 -5.806 1.00 93.94 77 GLN A O 1
ATOM 607 N N . GLY A 1 78 ? -15.811 5.070 -4.755 1.00 90.06 78 GLY A N 1
ATOM 608 C CA . GLY A 1 78 ? -16.870 4.794 -5.726 1.00 90.06 78 GLY A CA 1
ATOM 609 C C . GLY A 1 78 ? -16.376 3.971 -6.920 1.00 90.06 78 GLY A C 1
ATOM 610 O O . GLY A 1 78 ? -15.179 3.755 -7.093 1.00 90.06 78 GLY A O 1
ATOM 611 N N . GLU A 1 79 ? -17.309 3.477 -7.740 1.00 89.62 79 GLU A N 1
ATOM 612 C CA . GLU A 1 79 ? -17.004 2.715 -8.968 1.00 89.62 79 GLU A CA 1
ATOM 613 C C . GLU A 1 79 ? -16.016 1.545 -8.764 1.00 89.62 79 GLU A C 1
ATOM 615 O O . GLU A 1 79 ? -15.153 1.312 -9.609 1.00 89.62 79 GLU A O 1
ATOM 620 N N . GLU A 1 80 ? -16.111 0.836 -7.629 1.00 90.25 80 GLU A N 1
ATOM 621 C CA . GLU A 1 80 ? -15.211 -0.278 -7.267 1.00 90.25 80 GLU A CA 1
ATOM 622 C C . GLU A 1 80 ? -13.717 0.115 -7.210 1.00 90.25 80 GLU A C 1
ATOM 624 O O . GLU A 1 80 ? -12.823 -0.711 -7.406 1.00 90.25 80 GLU A O 1
ATOM 629 N N . LYS A 1 81 ? -13.428 1.390 -6.932 1.00 92.56 81 LYS A N 1
ATOM 630 C CA . LYS A 1 81 ? -12.076 1.916 -6.712 1.00 92.56 81 LYS A CA 1
ATOM 631 C C . LYS A 1 81 ? -11.861 2.157 -5.226 1.00 92.56 81 LYS A C 1
ATOM 633 O O . LYS A 1 81 ? -12.772 2.596 -4.526 1.00 92.56 81 LYS A O 1
ATOM 638 N N . TYR A 1 82 ? -10.642 1.907 -4.759 1.00 95.31 82 TYR A N 1
ATOM 639 C CA . TYR A 1 82 ? -10.308 1.971 -3.341 1.00 95.31 82 TYR A CA 1
ATOM 640 C C . TYR A 1 82 ? -8.959 2.634 -3.122 1.00 95.31 82 TYR A C 1
ATOM 642 O O . TYR A 1 82 ? -8.008 2.364 -3.857 1.00 95.31 82 TYR A O 1
ATOM 650 N N . PHE A 1 83 ? -8.862 3.424 -2.057 1.00 97.06 83 PHE A N 1
ATOM 651 C CA . PHE A 1 83 ? -7.579 3.613 -1.397 1.00 97.06 83 PHE A CA 1
ATOM 652 C C . PHE A 1 83 ? -7.335 2.472 -0.417 1.00 97.06 83 PHE A C 1
ATOM 654 O O . PHE A 1 83 ? -8.256 1.991 0.247 1.00 97.06 83 PHE A O 1
ATOM 661 N N . ILE A 1 84 ? -6.072 2.061 -0.337 1.00 97.88 84 ILE A N 1
ATOM 662 C CA . ILE A 1 84 ? -5.587 1.041 0.588 1.00 97.88 84 ILE A CA 1
ATOM 663 C C . ILE A 1 84 ? -4.548 1.728 1.476 1.00 97.88 84 ILE A C 1
ATOM 665 O O . ILE A 1 84 ? -3.426 1.987 1.044 1.00 97.88 84 ILE A O 1
ATOM 669 N N . GLU A 1 85 ? -4.954 2.106 2.687 1.00 97.88 85 GLU A N 1
ATOM 670 C CA . GLU A 1 85 ? -4.152 2.889 3.641 1.00 97.88 85 GLU A CA 1
ATOM 671 C C . GLU A 1 85 ? -3.630 1.986 4.759 1.00 97.88 85 GLU A C 1
ATOM 673 O O . GLU A 1 85 ? -4.405 1.271 5.390 1.00 97.88 85 GLU A O 1
ATOM 678 N N . ASN A 1 86 ? -2.339 2.050 5.076 1.00 98.19 86 ASN A N 1
ATOM 679 C CA . ASN A 1 86 ? -1.811 1.361 6.247 1.00 98.19 86 ASN A CA 1
ATOM 680 C C . ASN A 1 86 ? -2.329 2.004 7.542 1.00 98.19 86 ASN A C 1
ATOM 682 O O . ASN A 1 86 ? -2.244 3.222 7.723 1.00 98.19 86 ASN A O 1
ATOM 686 N N . VAL A 1 87 ? -2.824 1.193 8.478 1.00 97.81 87 VAL A N 1
ATOM 687 C CA . VAL A 1 87 ? -3.390 1.697 9.738 1.00 97.81 87 VAL A CA 1
ATOM 688 C C . VAL A 1 87 ? -2.358 2.450 10.570 1.00 97.81 87 VAL A C 1
ATOM 690 O O . VAL A 1 87 ? -2.712 3.465 11.170 1.00 97.81 87 VAL A O 1
ATOM 693 N N . GLU A 1 88 ? -1.108 2.000 10.595 1.00 97.38 88 GLU A N 1
ATOM 694 C CA . GLU A 1 88 ? -0.078 2.541 11.482 1.00 97.38 88 GLU A CA 1
ATOM 695 C C . GLU A 1 88 ? 0.676 3.694 10.829 1.00 97.38 88 GLU A C 1
ATOM 697 O O . GLU A 1 88 ? 0.753 4.787 11.389 1.00 97.38 88 GLU A O 1
ATOM 702 N N . THR A 1 89 ? 1.183 3.498 9.610 1.00 96.12 89 THR A N 1
ATOM 703 C CA . THR A 1 89 ? 2.019 4.517 8.959 1.00 96.12 89 THR A CA 1
ATOM 704 C C . THR A 1 89 ? 1.237 5.565 8.196 1.00 96.12 89 THR A C 1
ATOM 706 O O . THR A 1 89 ? 1.809 6.592 7.835 1.00 96.12 89 THR A O 1
ATOM 709 N N . LYS A 1 90 ? -0.064 5.329 7.975 1.00 96.50 90 LYS A N 1
ATOM 710 C CA . LYS A 1 90 ? -0.972 6.174 7.186 1.00 96.50 90 LYS A CA 1
ATOM 711 C C . LYS A 1 90 ? -0.581 6.291 5.712 1.00 96.50 90 LYS A C 1
ATOM 713 O O . LYS A 1 90 ? -1.190 7.076 4.991 1.00 96.50 90 LYS A O 1
ATOM 718 N N . ARG A 1 91 ? 0.401 5.527 5.242 1.00 96.56 91 ARG A N 1
ATOM 719 C CA . ARG A 1 91 ? 0.827 5.513 3.838 1.00 96.56 91 ARG A CA 1
ATOM 720 C C . ARG A 1 91 ? -0.156 4.730 2.974 1.00 96.56 91 ARG A C 1
ATOM 722 O O . ARG A 1 91 ? -0.813 3.811 3.466 1.00 96.56 91 ARG A O 1
ATOM 729 N N . TYR A 1 92 ? -0.242 5.077 1.698 1.00 96.62 92 TYR A N 1
ATOM 730 C CA . TYR A 1 92 ? -1.027 4.338 0.715 1.00 96.62 92 TYR A CA 1
ATOM 731 C C . TYR A 1 92 ? -0.185 3.262 0.035 1.00 96.62 92 TYR A C 1
ATOM 733 O O . TYR A 1 92 ? 0.970 3.504 -0.307 1.00 96.62 92 TYR A O 1
ATOM 741 N N . LEU A 1 93 ? -0.789 2.099 -0.220 1.00 96.50 93 LEU A N 1
ATOM 742 C CA . LEU A 1 93 ? -0.252 1.126 -1.168 1.00 96.50 93 LEU A CA 1
ATOM 743 C C . LEU A 1 93 ? -0.258 1.751 -2.569 1.00 96.50 93 LEU A C 1
ATOM 745 O O . LEU A 1 93 ? -1.324 2.001 -3.132 1.00 96.50 93 LEU A O 1
ATOM 749 N N . PHE A 1 94 ? 0.921 1.997 -3.130 1.00 94.31 94 PHE A N 1
ATOM 750 C CA . PHE A 1 94 ? 1.082 2.766 -4.359 1.00 94.31 94 PHE A CA 1
ATOM 751 C C . PHE A 1 94 ? 1.885 1.991 -5.402 1.00 94.31 94 PHE A C 1
ATOM 753 O O . PHE A 1 94 ? 2.932 1.433 -5.088 1.00 94.31 94 PHE A O 1
ATOM 760 N N . SER A 1 95 ? 1.412 1.961 -6.649 1.00 92.56 95 SER A N 1
ATOM 761 C CA . SER A 1 95 ? 2.152 1.374 -7.771 1.00 92.56 95 SER A CA 1
ATOM 762 C C . SER A 1 95 ? 2.992 2.448 -8.453 1.00 92.56 95 SER A C 1
ATOM 764 O O . SER A 1 95 ? 2.450 3.447 -8.908 1.00 92.56 95 SER A O 1
ATOM 766 N N . THR A 1 96 ? 4.304 2.244 -8.560 1.00 90.75 96 THR A N 1
ATOM 767 C CA . THR A 1 96 ? 5.253 3.277 -9.022 1.00 90.75 96 THR A CA 1
ATOM 768 C C . THR A 1 96 ? 5.263 3.527 -10.530 1.00 90.75 96 THR A C 1
ATOM 770 O O . THR A 1 96 ? 6.055 4.338 -11.013 1.00 90.75 96 THR A O 1
ATOM 773 N N . GLY A 1 97 ? 4.441 2.796 -11.284 1.00 87.75 97 GLY A N 1
ATOM 774 C CA . GLY A 1 97 ? 4.402 2.855 -12.740 1.00 87.75 97 GLY A CA 1
ATOM 775 C C . GLY A 1 97 ? 3.664 4.075 -13.269 1.00 87.75 97 GLY A C 1
ATOM 776 O O . GLY A 1 97 ? 2.866 4.700 -12.572 1.00 87.75 97 GLY A O 1
ATOM 777 N N . ALA A 1 98 ? 3.898 4.380 -14.545 1.00 87.81 98 ALA A N 1
ATOM 778 C CA . ALA A 1 98 ? 3.038 5.303 -15.265 1.00 87.81 98 ALA A CA 1
ATOM 779 C C . ALA A 1 98 ? 1.597 4.771 -15.298 1.00 87.81 98 ALA A C 1
ATOM 781 O O . ALA A 1 98 ? 1.336 3.576 -15.133 1.00 87.81 98 ALA A O 1
ATOM 782 N N . LYS A 1 99 ? 0.650 5.676 -15.544 1.00 88.94 99 LYS A N 1
ATOM 783 C CA . LYS A 1 99 ? -0.732 5.296 -15.824 1.00 88.94 99 LYS A CA 1
ATOM 784 C C . LYS A 1 99 ? -0.757 4.274 -16.965 1.00 88.94 99 LYS A C 1
ATOM 786 O O . LYS A 1 99 ? -0.130 4.510 -17.991 1.00 88.94 99 LYS A O 1
ATOM 791 N N . LEU A 1 100 ? -1.542 3.208 -16.794 1.00 89.00 100 LEU A N 1
ATOM 792 C CA . LEU A 1 100 ? -1.761 2.197 -17.829 1.00 89.00 100 LEU A CA 1
ATOM 793 C C . LEU A 1 100 ? -2.174 2.867 -19.149 1.00 89.00 100 LEU A C 1
ATOM 795 O O . LEU A 1 100 ? -3.224 3.519 -19.214 1.00 89.00 100 LEU A O 1
ATOM 799 N N . GLU A 1 101 ? -1.378 2.666 -20.196 1.00 85.88 101 GLU A N 1
ATOM 800 C CA . GLU A 1 101 ? -1.708 3.095 -21.553 1.00 85.88 101 GLU A CA 1
ATOM 801 C C . GLU A 1 101 ? -2.273 1.915 -22.359 1.00 85.88 101 GLU A C 1
ATOM 803 O O . GLU A 1 101 ? -1.699 0.828 -22.421 1.00 85.88 101 GLU A O 1
ATOM 808 N N . GLY A 1 102 ? -3.436 2.112 -22.986 1.00 86.56 102 GLY A N 1
ATOM 809 C CA . GLY A 1 102 ? -4.108 1.070 -23.765 1.00 86.56 102 GLY A CA 1
ATOM 810 C C . GLY A 1 102 ? -4.913 0.067 -22.925 1.00 86.56 102 GLY A C 1
ATOM 811 O O . GLY A 1 102 ? -5.524 0.410 -21.914 1.00 86.56 102 GLY A O 1
ATOM 812 N N . GLY A 1 103 ? -5.009 -1.173 -23.414 1.00 89.06 103 GLY A N 1
ATOM 813 C CA . GLY A 1 103 ? -5.822 -2.229 -22.804 1.00 89.06 103 GLY A CA 1
ATOM 814 C C . GLY A 1 103 ? -5.094 -3.005 -21.702 1.00 89.06 103 GLY A C 1
ATOM 815 O O . GLY A 1 103 ? -3.871 -3.142 -21.710 1.00 89.06 103 GLY A O 1
ATOM 816 N N . ARG A 1 104 ? -5.860 -3.590 -20.770 1.00 89.88 104 ARG A N 1
ATOM 817 C CA . ARG A 1 104 ? -5.320 -4.496 -19.741 1.00 89.88 104 ARG A CA 1
ATOM 818 C C . ARG A 1 104 ? -4.544 -5.651 -20.392 1.00 89.88 104 ARG A C 1
ATOM 820 O O . ARG A 1 104 ? -5.043 -6.280 -21.320 1.00 89.88 104 ARG A O 1
ATOM 827 N N . GLY A 1 105 ? -3.340 -5.929 -19.885 1.00 87.69 105 GLY A N 1
ATOM 828 C CA . GLY A 1 105 ? -2.442 -6.969 -20.408 1.00 87.69 105 GLY A CA 1
ATOM 829 C C . GLY A 1 105 ? -1.490 -6.514 -21.524 1.00 87.69 105 GLY A C 1
ATOM 830 O O . GLY A 1 105 ? -0.627 -7.292 -21.922 1.00 87.69 105 GLY A O 1
ATOM 831 N N . GLY A 1 106 ? -1.595 -5.266 -21.997 1.00 87.44 106 GLY A N 1
ATOM 832 C CA . GLY A 1 106 ? -0.769 -4.737 -23.091 1.00 87.44 106 GLY A CA 1
ATOM 833 C C . GLY A 1 106 ? 0.684 -4.400 -22.731 1.00 87.44 106 GLY A C 1
ATOM 834 O O . GLY A 1 106 ? 1.523 -4.314 -23.620 1.00 87.44 106 GLY A O 1
ATOM 835 N N . GLU A 1 107 ? 1.020 -4.261 -21.446 1.00 88.25 107 GLU A N 1
ATOM 836 C CA . GLU A 1 107 ? 2.335 -3.760 -20.997 1.00 88.25 107 GLU A CA 1
ATOM 837 C C . GLU A 1 107 ? 3.427 -4.841 -20.865 1.00 88.25 107 GLU A C 1
ATOM 839 O O . GLU A 1 107 ? 4.476 -4.629 -20.259 1.00 88.25 107 GLU A O 1
ATOM 844 N N . GLY A 1 108 ? 3.218 -6.028 -21.442 1.00 86.06 108 GLY A N 1
ATOM 845 C CA . GLY A 1 108 ? 4.211 -7.111 -21.401 1.00 86.06 108 GLY A CA 1
ATOM 846 C C . GLY A 1 108 ? 4.203 -7.941 -20.113 1.00 86.06 108 GLY A C 1
ATOM 847 O O . GLY A 1 108 ? 5.157 -8.671 -19.853 1.00 86.06 108 GLY A O 1
ATOM 848 N N . GLY A 1 109 ? 3.111 -7.878 -19.347 1.00 86.25 109 GLY A N 1
ATOM 849 C CA . GLY A 1 109 ? 2.834 -8.778 -18.228 1.00 86.25 109 GLY A CA 1
ATOM 850 C C . GLY A 1 109 ? 3.630 -8.493 -16.951 1.00 86.25 109 GLY A C 1
ATOM 851 O O . GLY A 1 109 ? 4.288 -7.467 -16.801 1.00 86.25 109 GLY A O 1
ATOM 852 N N . TRP A 1 110 ? 3.550 -9.425 -15.996 1.00 88.50 110 TRP A N 1
ATOM 853 C CA . TRP A 1 110 ? 4.046 -9.235 -14.625 1.00 88.50 110 TRP A CA 1
ATOM 854 C C . TRP A 1 110 ? 5.572 -9.098 -14.516 1.00 88.50 110 TRP A C 1
ATOM 856 O O . TRP A 1 110 ? 6.067 -8.503 -13.564 1.00 88.50 110 TRP A O 1
ATOM 866 N N . THR A 1 111 ? 6.331 -9.601 -15.493 1.00 89.69 111 THR A N 1
ATOM 867 C CA . THR A 1 111 ? 7.802 -9.509 -15.499 1.00 89.69 111 THR A CA 1
ATOM 868 C C . THR A 1 111 ? 8.312 -8.093 -15.771 1.00 89.69 111 THR A C 1
ATOM 870 O O . THR A 1 111 ? 9.464 -7.796 -15.461 1.00 89.69 111 THR A O 1
ATOM 873 N N . LYS A 1 112 ? 7.460 -7.216 -16.317 1.00 88.50 112 LYS A N 1
ATOM 874 C CA . LYS A 1 112 ? 7.731 -5.787 -16.535 1.00 88.50 112 LYS A CA 1
ATOM 875 C C . LYS A 1 112 ? 6.900 -4.879 -15.628 1.00 88.50 112 LYS A C 1
ATOM 877 O O . LYS A 1 112 ? 6.914 -3.665 -15.810 1.00 88.50 112 LYS A O 1
ATOM 882 N N . ALA A 1 113 ? 6.162 -5.454 -14.679 1.00 89.81 113 ALA A N 1
ATOM 883 C CA . ALA A 1 113 ? 5.260 -4.684 -13.843 1.00 89.81 113 ALA A CA 1
ATOM 884 C C . ALA A 1 113 ? 6.028 -3.704 -12.935 1.00 89.81 113 ALA A C 1
ATOM 886 O O . ALA A 1 113 ? 7.101 -4.050 -12.420 1.00 89.81 113 ALA A O 1
ATOM 887 N N . PRO A 1 114 ? 5.471 -2.504 -12.698 1.00 91.25 114 PRO A N 1
ATOM 888 C CA . PRO A 1 114 ? 6.000 -1.590 -11.697 1.00 91.25 114 PRO A CA 1
ATOM 889 C C . PRO A 1 114 ? 5.969 -2.210 -10.297 1.00 91.25 114 PRO A C 1
ATOM 891 O O . PRO A 1 114 ? 5.216 -3.146 -10.010 1.00 91.25 114 PRO A O 1
ATOM 894 N N . LYS A 1 115 ? 6.803 -1.672 -9.407 1.00 91.62 115 LYS A N 1
ATOM 895 C CA . LYS A 1 115 ? 6.839 -2.084 -8.002 1.00 91.62 115 LYS A CA 1
ATOM 896 C C . LYS A 1 115 ? 5.741 -1.387 -7.208 1.00 91.62 115 LYS A C 1
ATOM 898 O O . LYS A 1 115 ? 5.200 -0.368 -7.634 1.00 91.62 115 LYS A O 1
ATOM 903 N N . PHE A 1 116 ? 5.432 -1.959 -6.051 1.00 93.94 116 PHE A N 1
ATOM 904 C CA . PHE A 1 116 ? 4.580 -1.323 -5.058 1.00 93.94 116 PHE A CA 1
ATOM 905 C C . PHE A 1 116 ? 5.430 -0.767 -3.918 1.00 93.94 116 PHE A C 1
ATOM 907 O O . PHE A 1 116 ? 6.368 -1.422 -3.463 1.00 93.94 116 PHE A O 1
ATOM 914 N N . VAL A 1 117 ? 5.082 0.436 -3.484 1.00 94.81 117 VAL A N 1
ATOM 915 C CA . VAL A 1 117 ? 5.719 1.192 -2.400 1.00 94.81 117 VAL A CA 1
ATOM 916 C C . VAL A 1 117 ? 4.646 1.861 -1.548 1.00 94.81 117 VAL A C 1
ATOM 918 O O . VAL A 1 117 ? 3.447 1.734 -1.813 1.00 94.81 117 VAL A O 1
ATOM 921 N N . GLU A 1 118 ? 5.085 2.591 -0.531 1.00 93.00 118 GLU A N 1
ATOM 922 C CA . GLU A 1 118 ? 4.222 3.239 0.448 1.00 93.00 118 GLU A CA 1
ATOM 923 C C . GLU A 1 118 ? 4.331 4.755 0.372 1.00 93.00 118 GLU A C 1
ATOM 925 O O . GLU A 1 118 ? 5.152 5.393 1.039 1.00 93.00 118 GLU A O 1
ATOM 930 N N . ALA A 1 119 ? 3.464 5.341 -0.443 1.00 93.81 119 ALA A N 1
ATOM 931 C CA . ALA A 1 119 ? 3.439 6.777 -0.658 1.00 93.81 119 ALA A CA 1
ATOM 932 C C . ALA A 1 119 ? 2.708 7.498 0.488 1.00 93.81 119 ALA A C 1
ATOM 934 O O . ALA A 1 119 ? 1.707 7.015 1.024 1.00 93.81 119 ALA A O 1
ATOM 935 N N . ASP A 1 120 ? 3.190 8.675 0.870 1.00 93.06 120 ASP A N 1
ATOM 936 C CA . ASP A 1 120 ? 2.554 9.555 1.857 1.00 93.06 120 ASP A CA 1
ATOM 937 C C . ASP A 1 120 ? 1.297 10.263 1.310 1.00 93.06 120 ASP A C 1
ATOM 939 O O . ASP A 1 120 ? 0.404 10.650 2.077 1.00 93.06 120 ASP A O 1
ATOM 943 N N . ALA A 1 121 ? 1.179 10.358 -0.016 1.00 91.81 121 ALA A N 1
ATOM 944 C CA . ALA A 1 121 ? 0.011 10.858 -0.731 1.00 91.81 121 ALA A CA 1
ATOM 945 C C . ALA A 1 121 ? -0.343 9.998 -1.958 1.00 91.81 121 ALA A C 1
ATOM 947 O O . ALA A 1 121 ? 0.380 9.082 -2.341 1.00 91.81 121 ALA A O 1
ATOM 948 N N . ASN A 1 122 ? -1.504 10.282 -2.551 1.00 85.25 122 ASN A N 1
ATOM 949 C CA . ASN A 1 122 ? -1.906 9.715 -3.833 1.00 85.25 122 ASN A CA 1
ATOM 950 C C . ASN A 1 122 ? -1.413 10.643 -4.948 1.00 85.25 122 ASN A C 1
ATOM 952 O O . ASN A 1 122 ? -1.914 11.765 -5.057 1.00 85.25 122 ASN A O 1
ATOM 956 N N . TYR A 1 123 ? -0.433 10.180 -5.717 1.00 81.62 123 TYR A N 1
ATOM 957 C CA . TYR A 1 123 ? 0.221 10.943 -6.777 1.00 81.62 123 TYR A CA 1
ATOM 958 C C . TYR A 1 123 ? -0.239 10.545 -8.181 1.00 81.62 123 TYR A C 1
ATOM 960 O O . TYR A 1 123 ? -0.701 9.394 -8.352 1.00 81.62 123 TYR A O 1
#

Organism: Stylophora pistillata (NCBI:txid50429)

Sequence (123 aa):
MKHASIRPVNMACGIAEGTYLIENVETYRYLFQDGPGIKGNRGDEGGWLSFSGYEAPNVVGADANYYNRAYWKIISQGEEKYFIENVETKRYLFSTGAKLEGGRGGEGGWTKAPKFVEADANY

Radius of gyration: 18.27 Å; Cα contacts (8 Å, |Δi|>4): 216; chains: 1; bounding box: 68×36×39 Å

Foldseek 3Di:
DDDPDPDPPPPPPADDWDKDFDADPPPRFTFFADDAADDDAQCPQPWQDCVSVDHFAATDTHNDCPPVRSIWTWADPPPNDTWTAGPHRRFTFDFPDDDDDDDPPPQPPDVRGGGTGTHSYDD